Protein AF-A0A7Y3BS10-F1 (afdb_monomer_lite)

Structure (mmCIF, N/CA/C/O backbone):
data_AF-A0A7Y3BS10-F1
#
_entry.id   AF-A0A7Y3BS10-F1
#
loop_
_atom_site.group_PDB
_atom_site.id
_atom_site.type_symbol
_atom_site.label_atom_id
_atom_site.label_alt_id
_atom_site.label_comp_id
_atom_site.label_asym_id
_atom_site.label_entity_id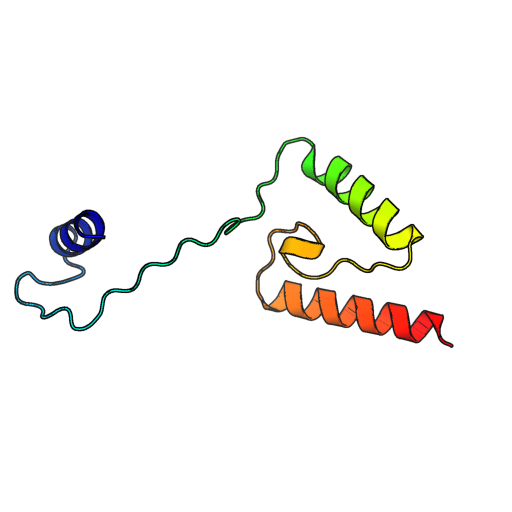
_atom_site.label_seq_id
_atom_site.pdbx_PDB_ins_code
_atom_site.Cartn_x
_atom_site.Cartn_y
_atom_site.Cartn_z
_atom_site.occupancy
_atom_site.B_iso_or_equiv
_atom_site.auth_seq_id
_atom_site.auth_comp_id
_atom_site.auth_asym_id
_atom_site.auth_atom_id
_atom_site.pdbx_PDB_model_num
ATOM 1 N N . MET A 1 1 ? -7.819 -0.989 20.050 1.00 87.19 1 MET A N 1
ATOM 2 C CA . MET A 1 1 ? -9.142 -1.592 19.791 1.00 87.19 1 MET A CA 1
ATOM 3 C C . MET A 1 1 ? -10.152 -1.052 20.785 1.00 87.19 1 MET A C 1
ATOM 5 O O . MET A 1 1 ? -11.007 -0.295 20.362 1.00 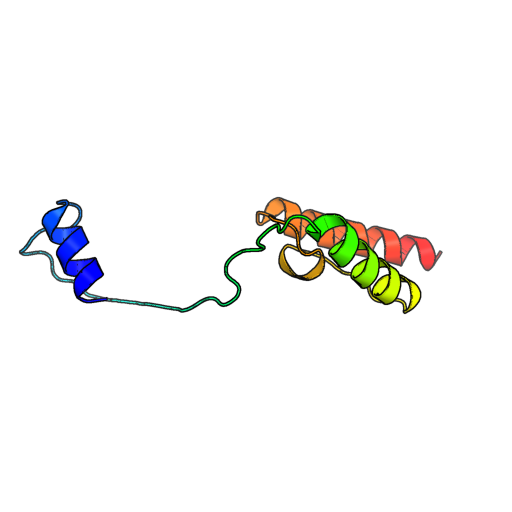87.19 1 MET A O 1
ATOM 9 N N . GLU A 1 2 ? -9.997 -1.332 22.082 1.00 91.25 2 GLU A N 1
ATOM 10 C CA . GLU A 1 2 ? -10.856 -0.776 23.146 1.00 91.25 2 GLU A CA 1
ATOM 11 C C . GLU A 1 2 ? -10.927 0.755 23.085 1.00 91.25 2 GLU A C 1
ATOM 13 O O . GLU A 1 2 ? -12.006 1.312 22.941 1.00 91.25 2 GLU A O 1
ATOM 18 N N . SER A 1 3 ? -9.780 1.439 23.014 1.00 96.06 3 SER A N 1
ATOM 19 C CA . SER A 1 3 ? -9.738 2.900 22.846 1.00 96.06 3 SER A CA 1
ATOM 20 C C . SER A 1 3 ? -10.435 3.414 21.579 1.00 96.06 3 SER A C 1
ATOM 22 O O . SER A 1 3 ? -10.949 4.527 21.570 1.00 96.06 3 SER A O 1
ATOM 24 N N . THR A 1 4 ? -10.464 2.619 20.505 1.00 96.81 4 THR A N 1
ATOM 25 C CA . THR A 1 4 ? -11.182 2.959 19.271 1.00 96.81 4 THR A CA 1
ATOM 26 C C . THR A 1 4 ? -12.686 2.838 19.480 1.00 96.81 4 THR A C 1
ATOM 28 O O . THR A 1 4 ? -13.409 3.741 19.088 1.00 96.81 4 THR A O 1
ATOM 31 N N . ILE A 1 5 ? -13.154 1.765 20.123 1.00 96.81 5 ILE A N 1
ATOM 32 C CA . ILE A 1 5 ? -14.576 1.560 20.434 1.00 96.81 5 ILE A CA 1
ATOM 33 C C . ILE A 1 5 ? -15.081 2.673 21.354 1.00 96.81 5 ILE A C 1
ATOM 35 O O . ILE A 1 5 ? -16.091 3.298 21.046 1.00 96.81 5 ILE A O 1
ATOM 39 N N . GLU A 1 6 ? -14.336 2.996 22.410 1.00 96.38 6 GLU A N 1
ATOM 40 C CA . GLU A 1 6 ? -14.684 4.094 23.318 1.00 96.38 6 GLU A CA 1
ATOM 41 C C . GLU A 1 6 ? -14.736 5.445 22.593 1.00 96.38 6 GLU A C 1
ATOM 43 O O . GLU A 1 6 ? -15.657 6.231 22.802 1.00 96.38 6 GLU A O 1
ATOM 48 N N . ALA A 1 7 ? -13.806 5.713 21.671 1.00 97.94 7 ALA A N 1
ATOM 49 C CA . ALA A 1 7 ? -13.847 6.930 20.860 1.00 97.94 7 ALA A CA 1
ATOM 50 C C . ALA A 1 7 ? -15.033 6.950 19.872 1.00 97.94 7 ALA A C 1
ATOM 52 O O . ALA A 1 7 ? -15.630 8.003 19.638 1.00 97.94 7 ALA A O 1
ATOM 53 N N . LEU A 1 8 ? -15.406 5.802 19.299 1.00 97.38 8 LEU A N 1
ATOM 54 C CA . LEU A 1 8 ? -16.581 5.677 18.430 1.00 97.38 8 LEU A CA 1
ATOM 55 C C . LEU A 1 8 ? -17.887 5.900 19.210 1.00 97.38 8 LEU A C 1
ATOM 57 O O . LEU A 1 8 ? -18.777 6.585 18.708 1.00 97.38 8 LEU A O 1
ATOM 61 N N . LYS A 1 9 ? -17.971 5.412 20.453 1.00 96.94 9 LYS A N 1
ATOM 62 C CA . LYS A 1 9 ? -19.076 5.710 21.377 1.00 96.94 9 LYS A CA 1
ATOM 63 C C . LYS A 1 9 ? -19.124 7.189 21.751 1.00 96.94 9 LYS A C 1
ATOM 65 O O . LYS A 1 9 ? -20.146 7.844 21.572 1.00 96.94 9 LYS A O 1
ATOM 70 N N . ALA A 1 10 ? -17.996 7.751 22.187 1.00 97.62 10 ALA A N 1
ATOM 71 C CA . ALA A 1 10 ? -17.898 9.158 22.579 1.00 97.62 10 ALA A CA 1
ATOM 72 C C . ALA A 1 10 ? -18.206 10.132 21.427 1.00 97.62 10 ALA A C 1
ATOM 74 O O . ALA A 1 10 ? -18.698 11.233 21.664 1.00 97.62 10 ALA A O 1
ATOM 75 N N . SER A 1 11 ? -17.935 9.735 20.181 1.00 97.62 11 SER A N 1
ATOM 76 C CA . SER A 1 11 ? -18.293 10.511 18.985 1.00 97.62 11 SER A CA 1
ATOM 77 C C . SER A 1 11 ? -19.740 10.312 18.517 1.00 97.62 11 SER A C 1
ATOM 79 O O . SER A 1 11 ? -20.183 11.029 17.620 1.00 97.62 11 SER A O 1
ATOM 81 N N . GLY A 1 12 ? -20.488 9.375 19.109 1.00 97.00 12 GLY A N 1
ATOM 82 C CA . GLY A 1 12 ? -21.868 9.057 18.737 1.00 97.00 12 GLY A CA 1
ATOM 83 C C . GLY A 1 12 ? -22.013 8.243 17.447 1.00 97.00 12 GLY A C 1
ATOM 84 O O . GLY A 1 12 ? -23.114 8.171 16.904 1.00 97.00 12 GLY A O 1
ATOM 85 N N . LEU A 1 13 ? -20.929 7.642 16.939 1.00 97.12 13 LEU A N 1
ATOM 86 C CA . LEU A 1 13 ? -20.966 6.743 15.775 1.00 97.12 13 LEU A CA 1
ATOM 87 C C . LEU A 1 13 ? -21.505 5.350 16.127 1.00 97.12 13 LEU A C 1
ATOM 89 O O . LEU A 1 13 ? -22.051 4.671 15.262 1.00 97.12 13 LEU A O 1
ATOM 93 N N . ILE A 1 14 ? -21.344 4.942 17.386 1.00 96.69 14 ILE A N 1
ATOM 94 C CA . ILE A 1 14 ? -21.897 3.721 17.984 1.00 96.69 14 ILE A CA 1
ATOM 95 C C . ILE A 1 14 ? -22.616 4.145 19.271 1.00 96.69 14 ILE A C 1
ATOM 97 O O . ILE A 1 14 ? -22.157 5.063 19.955 1.00 96.69 14 ILE A O 1
ATOM 101 N N . ARG A 1 15 ? -23.751 3.526 19.597 1.00 96.69 15 ARG A N 1
ATOM 102 C CA . ARG A 1 15 ? -24.496 3.795 20.836 1.00 96.69 15 ARG A CA 1
ATOM 103 C C . ARG A 1 15 ? -23.939 2.988 22.001 1.00 96.69 15 ARG A C 1
ATOM 105 O O . ARG A 1 15 ? -23.252 1.988 21.820 1.00 96.69 15 ARG A O 1
ATOM 112 N N . GLU A 1 16 ? -24.268 3.408 23.217 1.00 95.06 16 GLU A N 1
ATOM 113 C CA . GLU A 1 16 ? -23.817 2.699 24.417 1.00 95.06 16 GLU A CA 1
ATOM 114 C C . GLU A 1 16 ? -24.432 1.297 24.536 1.00 95.06 16 GLU A C 1
ATOM 116 O O . GLU A 1 16 ? -23.798 0.387 25.063 1.00 95.06 16 GLU A O 1
ATOM 121 N N . ASP A 1 17 ? -25.650 1.125 24.021 1.00 95.81 17 ASP A N 1
ATOM 122 C CA . ASP A 1 17 ? -26.427 -0.113 24.042 1.00 95.81 17 ASP A CA 1
ATOM 123 C C . ASP A 1 17 ? -26.271 -0.972 22.776 1.00 95.81 17 ASP A C 1
ATOM 125 O O . ASP A 1 17 ? -26.876 -2.043 22.684 1.00 95.81 17 ASP A O 1
ATOM 129 N N . ASP A 1 18 ? -25.448 -0.545 21.813 1.00 96.56 18 ASP A N 1
ATOM 130 C CA . ASP A 1 18 ? -25.178 -1.348 20.622 1.00 96.56 18 ASP A CA 1
ATOM 131 C C . ASP A 1 18 ? -24.397 -2.620 20.991 1.00 96.56 18 ASP A C 1
ATOM 133 O O . ASP A 1 18 ? -23.396 -2.596 21.713 1.00 96.56 18 ASP A O 1
ATOM 137 N N . THR A 1 19 ? -24.828 -3.755 20.438 1.00 96.81 19 THR A N 1
ATOM 138 C CA . THR A 1 19 ? -24.098 -5.023 20.548 1.00 96.81 19 THR A CA 1
ATOM 139 C C . THR A 1 19 ? -23.073 -5.120 19.420 1.00 96.81 19 THR A C 1
ATOM 141 O O . THR A 1 19 ? -23.424 -5.112 18.241 1.00 96.81 19 THR A O 1
ATOM 144 N N . ILE A 1 20 ? -21.789 -5.207 19.773 1.00 95.31 20 ILE A N 1
ATOM 145 C CA . ILE A 1 20 ? -20.698 -5.358 18.804 1.00 95.31 20 ILE A CA 1
ATOM 146 C C . ILE A 1 20 ? -20.449 -6.850 18.564 1.00 95.31 20 ILE A C 1
ATOM 148 O O . ILE A 1 20 ? -19.802 -7.516 19.366 1.00 95.31 20 ILE A O 1
ATOM 152 N N . GLU A 1 21 ? -20.948 -7.359 17.438 1.00 97.31 21 GLU A N 1
ATOM 153 C CA . GLU A 1 21 ? -20.858 -8.784 17.069 1.00 97.31 21 GLU A CA 1
ATOM 154 C C . GLU A 1 21 ? -19.453 -9.215 16.620 1.00 97.31 21 GLU A C 1
ATOM 156 O O . GLU A 1 21 ? -19.050 -10.365 16.790 1.00 97.31 21 GLU A O 1
ATOM 161 N N . LEU A 1 22 ? -18.691 -8.300 16.014 1.00 96.44 22 LEU A N 1
ATOM 162 C CA . LEU A 1 22 ? -17.362 -8.584 15.486 1.00 96.44 22 LEU A CA 1
ATOM 163 C C . LEU A 1 22 ? -16.464 -7.361 15.605 1.00 96.44 22 LEU A C 1
ATOM 165 O O . LEU A 1 22 ? -16.836 -6.253 15.218 1.00 96.44 22 LEU A O 1
ATOM 169 N N . VAL A 1 23 ? -15.230 -7.599 16.038 1.00 95.94 23 VAL A N 1
ATOM 170 C CA . VAL A 1 23 ? -14.146 -6.631 15.913 1.00 95.94 23 VAL A CA 1
ATOM 171 C C . VAL A 1 23 ? -12.988 -7.288 15.188 1.00 95.94 23 VAL A C 1
ATOM 173 O O . VAL A 1 23 ? -12.549 -8.378 15.549 1.00 95.94 23 VAL A O 1
ATOM 176 N N . HIS A 1 24 ? -12.490 -6.613 14.159 1.00 96.12 24 HIS A N 1
ATOM 177 C CA . HIS A 1 24 ? -11.325 -7.050 13.413 1.00 96.12 24 HIS A CA 1
ATOM 178 C C . HIS A 1 24 ? -10.313 -5.916 13.321 1.00 96.12 24 HIS A C 1
ATOM 180 O O . HIS A 1 24 ? -10.659 -4.772 13.026 1.00 96.12 24 HIS A O 1
ATOM 186 N N . THR A 1 25 ? -9.052 -6.246 13.568 1.00 95.50 25 THR A N 1
ATOM 187 C CA . THR A 1 25 ? -7.938 -5.314 13.441 1.00 95.50 25 THR A CA 1
ATOM 188 C C . THR A 1 25 ? -6.789 -6.005 12.741 1.00 95.50 25 THR A C 1
ATOM 190 O O . THR A 1 25 ? -6.343 -7.063 13.184 1.00 95.50 25 THR A O 1
ATOM 193 N N . GLU A 1 26 ? -6.266 -5.364 11.707 1.00 95.56 26 GLU A N 1
ATOM 194 C CA . GLU A 1 26 ? -5.085 -5.817 10.988 1.00 95.56 26 GLU A CA 1
ATOM 195 C C . GLU A 1 26 ? -4.052 -4.692 10.943 1.00 95.56 26 GLU A C 1
ATOM 197 O O . GLU A 1 26 ? -4.388 -3.513 10.800 1.00 95.56 26 GLU A O 1
ATOM 202 N N . LYS A 1 27 ? -2.773 -5.060 11.056 1.00 95.69 27 LYS A N 1
ATOM 203 C CA . LYS A 1 27 ? -1.663 -4.148 10.794 1.00 95.69 27 LYS A CA 1
ATOM 204 C C . LYS A 1 27 ? -1.131 -4.396 9.388 1.00 95.69 27 LYS A C 1
ATOM 206 O O . LYS A 1 27 ? -0.456 -5.391 9.151 1.00 95.69 27 LYS A O 1
ATOM 211 N N . ILE A 1 28 ? -1.334 -3.427 8.504 1.00 94.62 28 ILE A N 1
ATOM 212 C CA . ILE A 1 28 ? -0.736 -3.432 7.167 1.00 94.62 28 ILE A CA 1
ATOM 213 C C . ILE A 1 28 ? 0.574 -2.640 7.217 1.00 94.62 28 ILE A C 1
ATOM 215 O O . ILE A 1 28 ? 0.591 -1.468 7.601 1.00 94.62 28 ILE A O 1
ATOM 219 N N . SER A 1 29 ? 1.689 -3.279 6.854 1.00 92.50 29 SER A N 1
ATOM 220 C CA . SER A 1 29 ? 3.022 -2.672 6.900 1.00 92.50 29 SER A CA 1
ATOM 221 C C . SER A 1 29 ? 3.863 -3.076 5.681 1.00 92.50 29 SER A C 1
ATOM 223 O O . SER A 1 29 ? 4.258 -4.237 5.606 1.00 92.50 29 SER A O 1
ATOM 225 N N . PRO A 1 30 ? 4.202 -2.143 4.771 1.00 91.69 30 PRO A N 1
ATOM 226 C CA . PRO A 1 30 ? 3.762 -0.746 4.742 1.00 91.69 30 PRO A CA 1
ATOM 227 C C . PRO A 1 30 ? 2.310 -0.607 4.252 1.00 91.69 30 PRO A C 1
ATOM 229 O O . PRO A 1 30 ? 1.928 -1.201 3.251 1.00 91.69 30 PRO A O 1
ATOM 232 N N . ALA A 1 31 ? 1.498 0.224 4.913 1.00 92.94 31 ALA A N 1
ATOM 233 C CA . ALA A 1 31 ? 0.171 0.596 4.399 1.00 92.94 31 ALA A CA 1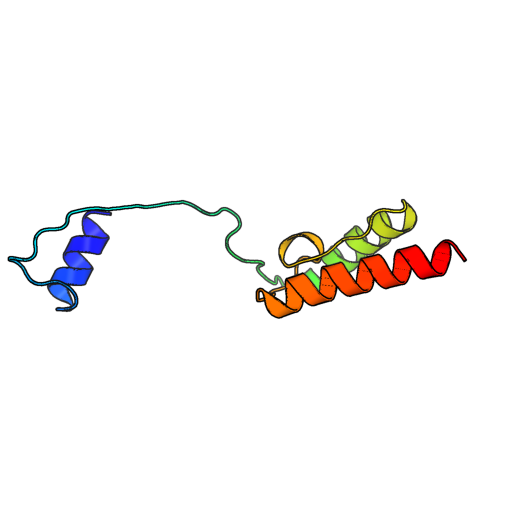
ATOM 234 C C . ALA A 1 31 ? 0.252 1.681 3.309 1.00 92.94 31 ALA A C 1
ATOM 236 O O . ALA A 1 31 ? -0.567 1.743 2.387 1.00 92.94 31 ALA A O 1
ATOM 237 N N . TYR A 1 32 ? 1.265 2.543 3.396 1.00 95.88 32 TYR A N 1
ATOM 238 C CA . TYR A 1 32 ? 1.437 3.694 2.524 1.00 95.88 32 TYR A CA 1
ATOM 239 C C . TYR A 1 32 ? 2.852 3.762 1.980 1.00 95.88 32 TYR A C 1
ATOM 241 O O . TYR A 1 32 ? 3.820 3.495 2.688 1.00 95.88 32 TYR A O 1
ATOM 249 N N . VAL A 1 33 ? 2.942 4.161 0.716 1.00 96.50 33 VAL A N 1
ATOM 250 C CA . VAL A 1 33 ? 4.179 4.683 0.151 1.00 96.50 33 VAL A CA 1
ATOM 251 C C . VAL A 1 33 ? 4.339 6.101 0.685 1.00 96.50 33 VAL A C 1
ATOM 253 O O . VAL A 1 33 ? 3.441 6.927 0.518 1.00 96.50 33 VAL A O 1
ATOM 256 N N . ILE A 1 34 ? 5.459 6.367 1.347 1.00 94.94 34 ILE A N 1
ATOM 257 C CA . ILE A 1 34 ? 5.802 7.686 1.880 1.00 94.94 34 ILE A CA 1
ATOM 258 C C . ILE A 1 34 ? 6.875 8.284 0.976 1.00 94.94 34 ILE A C 1
ATOM 260 O O . ILE A 1 34 ? 7.843 7.610 0.626 1.00 94.94 34 ILE A O 1
ATOM 264 N N . TYR A 1 35 ? 6.671 9.538 0.583 1.00 97.12 35 TYR A N 1
ATOM 265 C CA . TYR A 1 35 ? 7.576 10.263 -0.296 1.00 97.12 35 TYR A CA 1
ATOM 266 C C . TYR A 1 35 ? 8.491 11.086 0.597 1.00 97.12 35 TYR A C 1
ATOM 268 O O . TYR A 1 35 ? 8.057 12.068 1.201 1.00 97.12 35 TYR A O 1
ATOM 276 N N . ASP A 1 36 ? 9.736 10.647 0.724 1.00 96.25 36 ASP A N 1
ATOM 277 C CA . ASP A 1 36 ? 10.790 11.500 1.253 1.00 96.25 36 ASP A CA 1
ATOM 278 C C . ASP A 1 36 ? 11.321 12.441 0.154 1.00 96.25 36 ASP A C 1
ATOM 280 O O . ASP A 1 36 ? 10.877 12.409 -0.998 1.00 96.25 36 ASP A O 1
ATOM 284 N N . LEU A 1 37 ? 12.261 13.314 0.520 1.00 98.19 37 LEU A N 1
ATOM 285 C CA . LEU A 1 37 ? 12.821 14.313 -0.397 1.00 98.19 37 LEU A CA 1
ATOM 286 C C . LEU A 1 37 ? 13.617 13.696 -1.556 1.00 98.19 37 LEU A C 1
ATOM 288 O O . LEU A 1 37 ? 13.793 14.343 -2.585 1.00 98.19 37 LEU A O 1
ATOM 292 N N . ASP A 1 38 ? 14.077 12.457 -1.400 1.00 98.06 38 ASP A N 1
ATOM 293 C CA . ASP A 1 38 ? 14.903 11.749 -2.373 1.00 98.06 38 ASP A CA 1
ATOM 294 C C . ASP A 1 38 ? 14.130 10.635 -3.102 1.00 98.06 38 ASP A C 1
ATOM 296 O O . ASP A 1 38 ? 14.718 9.889 -3.890 1.00 98.06 38 ASP A O 1
ATOM 300 N N . HIS A 1 39 ? 12.813 10.540 -2.878 1.00 97.75 39 HIS A N 1
ATOM 301 C CA . HIS A 1 39 ? 11.948 9.451 -3.334 1.00 97.75 39 HIS A CA 1
ATOM 302 C C . HIS A 1 39 ? 12.127 9.175 -4.822 1.00 97.75 39 HIS A C 1
ATOM 304 O O . HIS A 1 39 ? 12.486 8.061 -5.194 1.00 97.75 39 HIS A O 1
ATOM 310 N N . ALA A 1 40 ? 11.973 10.198 -5.664 1.00 97.38 40 ALA A N 1
ATOM 311 C CA . ALA A 1 40 ? 12.063 10.039 -7.112 1.00 97.38 40 ALA A CA 1
ATOM 312 C C . ALA A 1 40 ? 13.431 9.491 -7.551 1.00 97.38 40 ALA A C 1
ATOM 314 O O . ALA A 1 40 ? 13.492 8.572 -8.365 1.00 97.38 40 ALA A O 1
ATOM 315 N N . ARG A 1 41 ? 14.527 10.001 -6.971 1.00 98.44 41 ARG A N 1
ATOM 316 C CA . ARG A 1 41 ? 15.893 9.563 -7.294 1.00 98.44 41 ARG A CA 1
ATOM 317 C C . ARG A 1 41 ? 16.123 8.109 -6.885 1.00 98.44 41 ARG A C 1
ATOM 319 O O . ARG A 1 41 ? 16.658 7.322 -7.664 1.00 98.44 41 ARG A O 1
ATOM 326 N N . ASN A 1 42 ? 15.734 7.759 -5.663 1.00 98.19 42 ASN A N 1
ATOM 327 C CA . ASN A 1 42 ? 15.976 6.432 -5.103 1.00 98.19 42 ASN A CA 1
ATOM 328 C C . ASN A 1 42 ? 15.108 5.371 -5.793 1.00 98.19 42 ASN A C 1
ATOM 330 O O . ASN A 1 42 ? 15.602 4.301 -6.145 1.00 98.19 42 ASN A O 1
ATOM 334 N N . VAL A 1 43 ? 13.833 5.687 -6.035 1.00 98.00 43 VAL A N 1
ATOM 335 C CA . VAL A 1 43 ? 12.900 4.805 -6.744 1.00 98.00 43 VAL A CA 1
ATOM 336 C C . VAL A 1 43 ? 13.365 4.568 -8.175 1.00 98.00 43 VAL A C 1
ATOM 338 O O . VAL A 1 43 ? 13.413 3.416 -8.595 1.00 98.00 43 VAL A O 1
ATOM 341 N N . GLU A 1 44 ? 13.770 5.612 -8.901 1.00 98.25 44 GLU A N 1
ATOM 342 C CA . GLU A 1 44 ? 14.281 5.456 -10.267 1.00 98.25 44 GLU A CA 1
ATOM 343 C C . GLU A 1 44 ? 15.543 4.589 -10.303 1.00 98.25 44 GLU A C 1
ATOM 345 O O . GLU A 1 44 ? 15.637 3.674 -11.113 1.00 98.25 44 GLU A O 1
ATOM 350 N N . THR A 1 45 ? 16.472 4.798 -9.365 1.00 98.56 45 THR A N 1
ATOM 351 C CA . THR A 1 45 ? 17.707 4.002 -9.267 1.00 98.56 45 THR A CA 1
ATOM 352 C C . THR A 1 45 ? 17.407 2.506 -9.117 1.00 98.56 45 THR A C 1
ATOM 354 O O . THR A 1 45 ? 17.967 1.677 -9.832 1.00 98.56 45 THR A O 1
ATOM 357 N N . ILE A 1 46 ? 16.496 2.148 -8.206 1.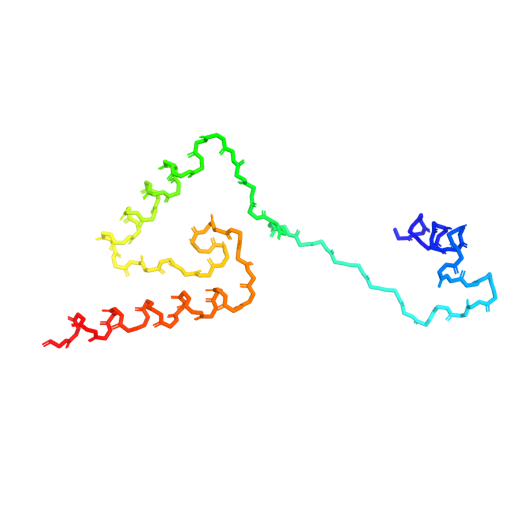00 98.31 46 ILE A N 1
ATOM 358 C CA . ILE A 1 46 ? 16.125 0.748 -7.948 1.00 98.31 46 ILE A CA 1
ATOM 359 C C . ILE A 1 46 ? 15.369 0.158 -9.139 1.00 98.31 46 ILE A C 1
ATOM 361 O O . ILE A 1 46 ? 15.635 -0.971 -9.552 1.00 98.31 46 ILE A O 1
ATOM 365 N N . ARG A 1 47 ? 14.419 0.908 -9.701 1.00 98.00 47 ARG A N 1
ATOM 366 C CA . ARG A 1 47 ? 13.611 0.443 -10.831 1.00 98.00 47 ARG A CA 1
ATOM 367 C C . ARG A 1 47 ? 14.440 0.260 -12.093 1.00 98.00 47 ARG A C 1
ATOM 369 O O . ARG A 1 47 ? 14.230 -0.732 -12.780 1.00 98.00 47 ARG A O 1
ATOM 376 N N . GLY A 1 48 ? 15.372 1.171 -12.365 1.00 98.31 48 GLY A N 1
ATOM 377 C CA . GLY A 1 48 ? 16.324 1.061 -13.467 1.00 98.31 48 GLY A CA 1
ATOM 378 C C . GLY A 1 48 ? 17.153 -0.213 -13.347 1.00 98.31 48 GLY A C 1
ATOM 379 O O . GLY A 1 48 ? 17.120 -1.044 -14.250 1.00 98.31 48 GLY A O 1
ATOM 380 N N . PHE A 1 49 ? 17.775 -0.434 -12.183 1.00 98.56 49 PHE A N 1
ATOM 381 C CA . PHE A 1 49 ? 18.530 -1.661 -11.908 1.00 98.56 49 PHE A CA 1
ATOM 382 C C . PHE A 1 49 ? 17.691 -2.932 -12.119 1.00 98.56 49 PHE A C 1
ATOM 384 O O . PHE A 1 49 ? 18.133 -3.870 -12.779 1.00 98.56 49 PHE A O 1
ATOM 391 N N . LEU A 1 50 ? 16.463 -2.979 -11.592 1.00 98.50 50 LEU A N 1
ATOM 392 C CA . LEU A 1 50 ? 15.576 -4.132 -11.780 1.00 98.50 50 LEU A CA 1
ATOM 393 C C . LEU A 1 50 ? 15.214 -4.332 -13.256 1.00 98.50 50 LEU A C 1
ATOM 395 O O . LEU A 1 50 ? 15.235 -5.460 -13.748 1.00 98.50 50 LEU A O 1
ATOM 399 N N . ARG A 1 51 ? 14.943 -3.245 -13.981 1.00 97.44 51 ARG A N 1
ATOM 400 C CA . ARG A 1 51 ? 14.560 -3.306 -15.389 1.00 97.44 51 ARG A CA 1
ATOM 401 C C . ARG A 1 51 ? 15.687 -3.815 -16.284 1.00 97.44 51 ARG A C 1
ATOM 403 O O . ARG A 1 51 ? 15.391 -4.593 -17.188 1.00 97.44 51 ARG A O 1
ATOM 410 N N . GLU A 1 52 ? 16.931 -3.411 -16.024 1.00 97.94 52 GLU A N 1
ATOM 411 C CA . GLU A 1 52 ? 18.143 -3.911 -16.700 1.00 97.94 52 GLU A CA 1
ATOM 412 C C . GLU A 1 52 ? 18.350 -5.421 -16.509 1.00 97.94 52 GLU A C 1
ATOM 414 O O . GLU A 1 52 ? 19.014 -6.060 -17.319 1.00 97.94 52 GLU A O 1
ATOM 419 N N . ASN A 1 53 ? 17.755 -5.994 -15.460 1.00 97.88 53 ASN A N 1
ATOM 420 C CA . ASN A 1 53 ? 17.795 -7.419 -15.139 1.00 97.88 53 ASN A CA 1
ATOM 421 C C . ASN A 1 53 ? 16.469 -8.131 -15.478 1.00 97.88 53 ASN A C 1
ATOM 423 O O . ASN A 1 53 ? 16.126 -9.128 -14.845 1.00 97.88 53 ASN A O 1
ATOM 427 N N . ASP A 1 54 ? 15.702 -7.601 -16.438 1.00 96.62 54 ASP A N 1
ATOM 428 C CA . ASP A 1 54 ? 14.423 -8.159 -16.905 1.00 96.62 54 ASP A CA 1
ATOM 429 C C . ASP A 1 54 ? 13.365 -8.347 -15.801 1.00 96.62 54 ASP A C 1
ATOM 431 O O . ASP A 1 54 ? 12.501 -9.225 -15.864 1.00 96.62 54 ASP A O 1
ATOM 435 N N . VAL A 1 55 ? 13.387 -7.478 -14.785 1.00 97.75 55 VAL A N 1
ATOM 436 C CA . VAL A 1 55 ? 12.359 -7.414 -13.742 1.00 97.75 55 VAL A CA 1
ATOM 437 C C . VAL A 1 55 ? 11.518 -6.152 -13.916 1.00 97.75 55 VAL A C 1
ATOM 439 O O . VAL A 1 55 ? 11.985 -5.028 -13.730 1.00 97.75 55 VAL A O 1
ATOM 442 N N . TRP A 1 56 ? 10.233 -6.334 -14.223 1.00 97.94 56 TRP A N 1
ATOM 443 C CA . TRP A 1 56 ? 9.263 -5.244 -14.293 1.00 97.94 56 TRP A CA 1
ATOM 444 C C . TRP A 1 56 ? 8.626 -5.010 -12.932 1.00 97.94 56 TRP A C 1
ATOM 446 O O . TRP A 1 56 ? 8.008 -5.897 -12.343 1.00 97.94 56 TRP A O 1
ATOM 456 N N . THR A 1 57 ? 8.731 -3.780 -12.451 1.00 98.06 57 THR A N 1
ATOM 457 C CA . THR A 1 57 ? 8.052 -3.335 -11.241 1.00 98.06 57 THR A CA 1
ATOM 458 C C . THR A 1 57 ? 6.680 -2.757 -11.576 1.00 98.06 57 THR A C 1
ATOM 460 O O . THR A 1 57 ? 6.550 -1.910 -12.459 1.00 98.06 57 THR A O 1
ATOM 463 N N . VAL A 1 58 ? 5.641 -3.219 -10.872 1.00 98.19 58 VAL A N 1
ATOM 464 C CA . VAL A 1 58 ? 4.245 -2.814 -11.110 1.00 98.19 58 VAL A CA 1
ATOM 465 C C . VAL A 1 58 ? 3.472 -2.595 -9.808 1.00 98.19 58 VAL A C 1
ATOM 467 O O . VAL A 1 58 ? 3.805 -3.142 -8.756 1.00 98.19 58 VAL A O 1
ATOM 470 N N . GLY A 1 59 ? 2.401 -1.808 -9.879 1.00 98.06 59 GLY A N 1
ATOM 471 C CA . GLY A 1 59 ? 1.495 -1.537 -8.764 1.00 98.06 59 GLY A CA 1
ATOM 472 C C . GLY A 1 59 ? 2.075 -0.638 -7.668 1.00 98.06 59 GLY A C 1
ATOM 473 O O . GLY A 1 59 ? 3.233 -0.239 -7.710 1.00 98.06 59 GLY A O 1
ATOM 474 N N . ARG A 1 60 ? 1.253 -0.323 -6.657 1.00 97.81 60 ARG A N 1
ATOM 475 C CA . ARG A 1 60 ? 1.572 0.608 -5.552 1.00 97.81 60 ARG A CA 1
ATOM 476 C C . ARG A 1 60 ? 2.954 0.386 -4.928 1.00 97.81 60 ARG A C 1
ATOM 478 O O . ARG A 1 60 ? 3.730 1.327 -4.808 1.00 97.81 60 ARG A O 1
ATOM 485 N N . PHE A 1 61 ? 3.266 -0.852 -4.549 1.00 97.06 61 PHE A N 1
ATOM 486 C CA . PHE A 1 61 ? 4.515 -1.170 -3.850 1.00 97.06 61 PHE A CA 1
ATOM 487 C C . PHE A 1 61 ? 5.642 -1.648 -4.767 1.00 97.06 61 PHE A C 1
ATOM 489 O O . PHE A 1 61 ? 6.795 -1.543 -4.371 1.00 97.06 61 PHE A O 1
ATOM 496 N N . GLY A 1 62 ? 5.349 -2.122 -5.982 1.00 96.62 62 GLY A N 1
ATOM 497 C CA . GLY A 1 62 ? 6.402 -2.432 -6.952 1.00 96.62 62 GLY A CA 1
ATOM 498 C C . GLY A 1 62 ? 6.957 -1.159 -7.579 1.00 96.62 62 GLY A C 1
ATOM 499 O O . GLY A 1 62 ? 8.164 -0.950 -7.613 1.00 96.62 62 GLY A O 1
ATOM 500 N N . GLU A 1 63 ? 6.076 -0.258 -8.009 1.00 97.44 63 GLU A N 1
ATOM 501 C CA . GLU A 1 63 ? 6.462 1.038 -8.570 1.00 97.44 63 GLU A CA 1
ATOM 502 C C . GLU A 1 63 ? 6.873 2.067 -7.510 1.00 97.44 63 GLU A C 1
ATOM 504 O O . GLU A 1 63 ? 7.403 3.121 -7.867 1.00 97.44 63 GLU A O 1
ATOM 509 N N . TRP A 1 64 ? 6.616 1.758 -6.235 1.00 97.69 64 TRP A N 1
ATOM 510 C CA . TRP A 1 64 ? 6.758 2.650 -5.085 1.00 97.69 64 TRP A CA 1
ATOM 511 C C . TRP A 1 64 ? 6.055 3.996 -5.310 1.00 97.69 64 TRP A C 1
ATOM 513 O O . TRP A 1 64 ? 6.614 5.071 -5.089 1.00 97.69 64 TRP A O 1
ATOM 523 N N . GLN A 1 65 ? 4.806 3.927 -5.774 1.00 97.00 65 GLN A N 1
ATOM 524 C CA . GLN A 1 65 ? 3.960 5.081 -6.066 1.00 97.00 65 GLN A CA 1
ATOM 525 C C . GLN A 1 65 ? 2.705 5.067 -5.199 1.00 97.00 65 GLN A C 1
ATOM 527 O O . GLN A 1 65 ? 2.159 4.008 -4.877 1.00 97.00 65 GLN A O 1
ATOM 532 N N . TYR A 1 66 ? 2.197 6.249 -4.856 1.00 96.44 66 TYR A N 1
ATOM 533 C CA . TYR A 1 66 ? 0.927 6.392 -4.150 1.00 96.44 66 TYR A CA 1
ATOM 534 C C . TYR A 1 66 ? -0.248 6.103 -5.095 1.00 96.44 66 TYR A C 1
ATOM 536 O O . TYR A 1 66 ? -0.910 6.999 -5.614 1.00 96.44 66 TYR A O 1
ATOM 544 N N . PHE A 1 67 ? -0.485 4.820 -5.359 1.00 96.75 67 PHE A N 1
ATOM 545 C CA . PHE A 1 67 ? -1.532 4.360 -6.262 1.00 96.75 67 PHE A CA 1
ATOM 546 C C . PHE A 1 67 ? -2.793 3.926 -5.528 1.00 96.75 67 PHE A C 1
ATOM 548 O O . PHE A 1 67 ? -2.738 3.275 -4.478 1.00 96.75 67 PHE A O 1
ATOM 555 N N . ASN A 1 68 ? -3.921 4.217 -6.173 1.00 97.00 68 ASN A N 1
ATOM 556 C CA . ASN A 1 68 ? -5.186 3.530 -5.956 1.00 97.00 68 ASN A CA 1
ATOM 557 C C . ASN A 1 68 ? -5.259 2.259 -6.830 1.00 97.00 68 ASN A C 1
ATOM 559 O O . ASN A 1 68 ? -4.328 1.929 -7.576 1.00 97.00 68 ASN A O 1
ATOM 563 N N . MET A 1 69 ? -6.357 1.507 -6.713 1.00 97.94 69 MET A N 1
ATOM 564 C CA . MET A 1 69 ? -6.517 0.207 -7.381 1.00 97.94 69 MET A CA 1
ATOM 565 C C . MET A 1 69 ? -6.467 0.304 -8.911 1.00 97.94 69 MET A C 1
ATOM 567 O O . MET A 1 69 ? -5.820 -0.515 -9.558 1.00 97.94 69 MET A O 1
ATOM 571 N N . ASP A 1 70 ? -7.105 1.319 -9.490 1.00 98.12 70 ASP A N 1
ATOM 572 C CA . ASP A 1 70 ? -7.156 1.548 -10.935 1.00 98.12 70 ASP A CA 1
ATOM 573 C C . ASP A 1 70 ? -5.763 1.808 -11.529 1.00 98.12 70 ASP A C 1
ATOM 575 O O . ASP A 1 70 ? -5.396 1.214 -12.544 1.00 98.12 70 ASP A O 1
ATOM 579 N N . HIS A 1 71 ? -4.956 2.629 -10.856 1.00 98.12 71 HIS A N 1
ATOM 580 C CA . HIS A 1 71 ? -3.570 2.898 -11.231 1.00 98.12 71 HIS A CA 1
ATOM 581 C C . HIS A 1 71 ? -2.711 1.639 -11.132 1.00 98.12 71 HIS A C 1
ATOM 583 O O . HIS A 1 71 ? -1.929 1.352 -12.037 1.00 98.12 71 HIS A O 1
ATOM 589 N N . SER A 1 72 ? -2.901 0.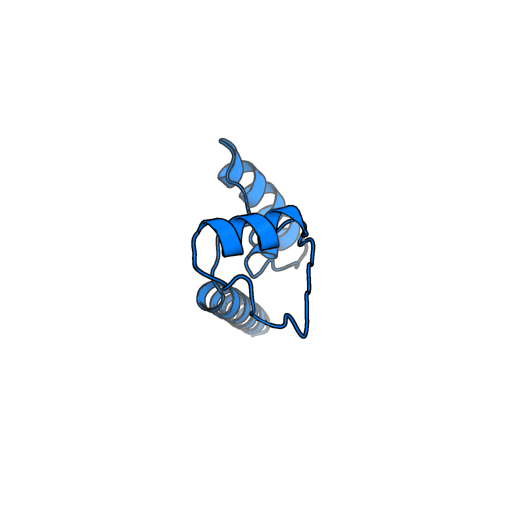847 -10.072 1.00 98.12 72 SER A N 1
ATOM 590 C CA . SER A 1 72 ? -2.171 -0.411 -9.895 1.00 98.12 72 SER A CA 1
ATOM 591 C C . SER A 1 72 ? -2.509 -1.426 -10.990 1.00 98.12 72 SER A C 1
ATOM 593 O O . SER A 1 72 ? -1.610 -2.065 -11.533 1.00 98.12 72 SER A O 1
ATOM 595 N N . LEU A 1 73 ? -3.784 -1.525 -11.374 1.00 98.50 73 LEU A N 1
ATOM 596 C CA . LEU A 1 73 ? -4.225 -2.398 -12.461 1.00 98.50 73 LEU A CA 1
ATOM 597 C C . LEU A 1 73 ? -3.665 -1.944 -13.816 1.00 98.50 73 LEU A C 1
ATOM 599 O O . LEU A 1 73 ? -3.141 -2.756 -14.577 1.00 98.50 73 LEU A O 1
ATOM 603 N N . ARG A 1 74 ? -3.745 -0.641 -14.115 1.00 98.56 74 ARG A N 1
ATOM 604 C CA . ARG A 1 74 ? -3.198 -0.066 -15.355 1.00 98.56 74 ARG A CA 1
ATOM 605 C C . ARG A 1 74 ? -1.687 -0.251 -15.454 1.00 98.56 74 ARG A C 1
ATOM 607 O O . ARG A 1 74 ? -1.197 -0.554 -16.534 1.00 98.56 74 ARG A O 1
ATOM 614 N N . SER A 1 75 ? -0.972 -0.105 -14.341 1.00 98.44 75 SER A N 1
ATOM 615 C CA . SER A 1 75 ? 0.467 -0.366 -14.242 1.00 98.44 75 SER A CA 1
ATOM 616 C C . SER A 1 75 ? 0.808 -1.804 -14.651 1.00 98.44 75 SER A C 1
ATOM 618 O O . SER A 1 75 ? 1.632 -2.003 -15.543 1.00 98.44 75 SER A O 1
ATOM 620 N N . GLY A 1 76 ? 0.106 -2.796 -14.090 1.00 98.31 76 GLY A N 1
ATOM 621 C CA . GLY A 1 76 ? 0.292 -4.202 -14.460 1.00 98.31 76 GLY A CA 1
ATOM 622 C C . GLY A 1 76 ? -0.008 -4.475 -15.935 1.00 98.31 76 GLY A C 1
ATOM 623 O O . GLY A 1 76 ? 0.774 -5.133 -16.619 1.00 98.31 76 GLY A O 1
ATOM 624 N N . ARG A 1 77 ? -1.109 -3.915 -16.451 1.00 98.50 77 ARG A N 1
ATOM 625 C CA . ARG A 1 77 ? -1.474 -4.041 -17.868 1.00 98.50 77 ARG A CA 1
ATOM 626 C C 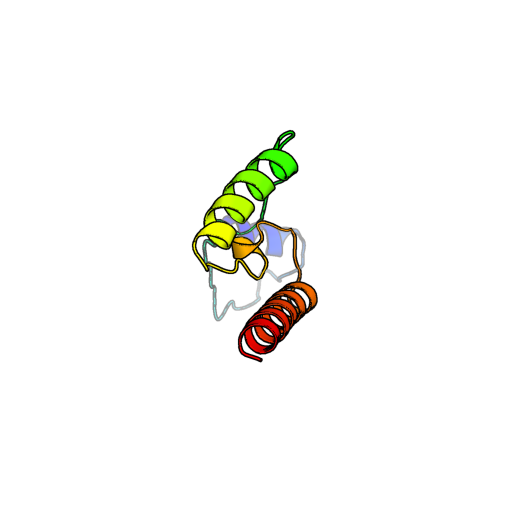. ARG A 1 77 ? -0.398 -3.465 -18.792 1.00 98.50 77 ARG A C 1
ATOM 628 O O . ARG A 1 77 ? -0.008 -4.135 -19.740 1.00 98.50 77 ARG A O 1
ATOM 635 N N . ARG A 1 78 ? 0.086 -2.255 -18.502 1.00 98.00 78 ARG A N 1
ATOM 636 C CA . ARG A 1 78 ? 1.132 -1.589 -19.288 1.00 98.00 78 ARG A CA 1
ATOM 637 C C . ARG A 1 78 ? 2.402 -2.437 -19.352 1.00 98.00 78 ARG A C 1
ATOM 639 O O . ARG A 1 78 ? 2.934 -2.635 -20.435 1.00 98.00 78 ARG A O 1
ATOM 646 N N . ALA A 1 79 ? 2.850 -2.987 -18.222 1.00 97.94 79 ALA A N 1
ATOM 647 C CA . ALA A 1 79 ? 4.022 -3.860 -18.207 1.00 97.94 79 ALA A CA 1
ATOM 648 C C . ALA A 1 79 ? 3.818 -5.126 -19.055 1.00 97.94 79 ALA A C 1
ATOM 650 O O . ALA A 1 79 ? 4.711 -5.509 -19.801 1.00 97.94 79 ALA A O 1
ATOM 651 N N . ALA A 1 80 ? 2.639 -5.753 -18.992 1.00 98.00 80 ALA A N 1
ATOM 652 C CA . ALA A 1 80 ? 2.332 -6.912 -19.830 1.00 98.00 80 ALA A CA 1
ATOM 653 C C . ALA A 1 80 ? 2.357 -6.568 -21.332 1.00 98.00 80 ALA A C 1
ATOM 655 O O . ALA A 1 80 ? 2.921 -7.321 -22.123 1.00 98.00 80 ALA A O 1
ATOM 656 N N . GLU A 1 81 ? 1.785 -5.425 -21.720 1.00 97.88 81 GLU A N 1
ATOM 657 C CA . GLU A 1 81 ? 1.819 -4.927 -23.102 1.00 97.88 81 GLU A CA 1
ATOM 658 C C . GLU A 1 81 ? 3.263 -4.652 -23.568 1.00 97.88 81 GLU A C 1
ATOM 660 O O . GLU A 1 81 ? 3.638 -5.067 -24.664 1.00 97.88 81 GLU A O 1
ATOM 665 N N . GLU A 1 82 ? 4.098 -4.035 -22.724 1.00 96.38 82 GLU A N 1
ATOM 666 C CA . GLU A 1 82 ? 5.526 -3.807 -22.997 1.00 96.38 82 GLU A CA 1
ATOM 667 C C . GLU A 1 82 ? 6.299 -5.126 -23.185 1.00 96.38 82 GLU A C 1
ATOM 669 O O . GLU A 1 82 ? 7.080 -5.252 -24.126 1.00 96.38 82 GLU A O 1
ATOM 674 N N . ILE A 1 83 ? 6.072 -6.125 -22.326 1.00 97.06 83 ILE A N 1
ATOM 675 C CA . ILE A 1 83 ? 6.741 -7.437 -22.401 1.00 97.06 83 ILE A CA 1
ATOM 676 C C . ILE A 1 83 ? 6.380 -8.170 -23.699 1.00 97.06 83 ILE A C 1
ATOM 678 O O . ILE A 1 83 ? 7.255 -8.717 -24.375 1.00 97.06 83 ILE A O 1
ATOM 682 N N . LEU A 1 84 ? 5.097 -8.171 -24.071 1.00 97.31 84 LEU A N 1
ATOM 683 C CA . LEU A 1 84 ? 4.631 -8.809 -25.304 1.00 97.31 84 LEU A CA 1
ATOM 684 C C . LEU A 1 84 ? 5.240 -8.153 -26.548 1.00 97.31 84 LEU A C 1
ATOM 686 O O . LEU A 1 84 ? 5.616 -8.854 -27.487 1.00 97.31 84 LEU A O 1
ATOM 690 N N . ALA A 1 85 ? 5.394 -6.827 -26.536 1.00 95.81 85 ALA A N 1
ATOM 691 C CA . ALA A 1 85 ? 6.003 -6.087 -27.637 1.00 95.81 85 ALA A CA 1
ATOM 692 C C . ALA A 1 85 ? 7.497 -6.401 -27.837 1.00 95.81 85 ALA A C 1
ATOM 694 O O . ALA A 1 85 ? 7.980 -6.297 -28.956 1.00 95.81 85 ALA A O 1
ATOM 695 N N . LEU A 1 86 ? 8.224 -6.810 -26.790 1.00 91.06 86 LEU A N 1
ATOM 696 C CA . LEU A 1 86 ? 9.633 -7.232 -26.892 1.00 91.06 86 LEU A CA 1
ATOM 697 C C . LEU A 1 86 ? 9.806 -8.662 -27.418 1.00 91.06 86 LEU A C 1
ATOM 699 O O . LEU A 1 86 ? 10.907 -9.050 -27.796 1.00 91.06 86 LEU A O 1
ATOM 703 N N . SER A 1 87 ? 8.734 -9.454 -27.389 1.00 80.38 87 SER A N 1
ATOM 704 C CA . SER A 1 87 ? 8.728 -10.847 -27.849 1.00 80.38 87 SER A CA 1
ATOM 705 C C . SER A 1 87 ? 8.363 -10.983 -29.334 1.00 80.38 87 SER A C 1
ATOM 707 O O . SER A 1 87 ? 8.256 -12.104 -29.830 1.00 80.38 87 SER A O 1
ATOM 709 N N . THR A 1 88 ? 8.125 -9.856 -30.014 1.00 59.34 88 THR A N 1
ATOM 710 C CA . THR A 1 88 ? 7.788 -9.760 -31.442 1.00 59.34 88 THR A CA 1
ATOM 711 C C . THR A 1 88 ? 8.981 -9.216 -32.213 1.00 59.34 88 THR A C 1
ATOM 713 O O . THR A 1 88 ? 9.286 -9.783 -33.284 1.00 59.34 88 THR A O 1
#

Foldseek 3Di:
DVVVVVVCCVVVVADPPDDDPDDDDDDDVPPALDDDPCNVVVLCVVQVVCVVVVHHFAACVSSSHGDDPVRRVVRVVVVVVVVVVVVD

Sequence (88 aa):
MESTIEALKASGLIREDDTIELVHTEKISPAYVIYDLDHARNVETIRGFLRENDVWTVGRFGEWQYFNMDHSLRSGRRAAEEILALST

Secondary structure (DSSP, 8-state):
-HHHHHHHHHTTSS-TT-----------TT-S----TTHHHHHHHHHHHHHHTT----HHHHTT----HHHHHHHHHHHHHHHHHHT-

Radius of gyration: 20.78 Å; chains: 1; bounding box: 45×25×56 Å

pLDDT: mean 96.2, std 4.71, range [59.34, 98.56]